Protein AF-A0A355D5R6-F1 (afdb_monomer)

Structure (mmCIF, N/CA/C/O backbone):
data_AF-A0A355D5R6-F1
#
_entry.id   AF-A0A355D5R6-F1
#
loop_
_atom_site.group_PDB
_atom_site.id
_atom_site.type_symbol
_atom_site.label_atom_id
_atom_site.label_alt_id
_atom_site.label_comp_id
_atom_site.label_asym_id
_atom_site.label_entity_id
_atom_site.label_seq_id
_atom_site.pdbx_PDB_ins_code
_atom_site.Cartn_x
_atom_site.Cartn_y
_atom_site.Cartn_z
_atom_site.occupancy
_atom_site.B_iso_or_equiv
_atom_site.auth_seq_id
_atom_site.auth_comp_id
_atom_site.auth_asym_id
_atom_site.auth_atom_id
_atom_site.pdbx_PDB_model_num
ATOM 1 N N . ARG A 1 1 ? 13.062 9.343 1.919 1.00 81.81 1 ARG A N 1
ATOM 2 C CA . ARG A 1 1 ? 11.956 8.547 2.512 1.00 81.81 1 ARG A CA 1
ATOM 3 C C . ARG A 1 1 ? 11.073 9.382 3.440 1.00 81.81 1 ARG A C 1
ATOM 5 O O . ARG A 1 1 ? 9.939 9.628 3.069 1.00 81.81 1 ARG A O 1
ATOM 12 N N . ARG A 1 2 ? 11.574 9.912 4.569 1.00 88.44 2 ARG A N 1
ATOM 13 C CA . ARG A 1 2 ? 10.760 10.711 5.517 1.00 88.44 2 ARG A CA 1
ATOM 14 C C . ARG A 1 2 ? 10.114 11.976 4.930 1.00 88.44 2 ARG A C 1
ATOM 16 O O . ARG A 1 2 ? 9.012 12.329 5.323 1.00 88.44 2 ARG A O 1
ATOM 23 N N . GLU A 1 3 ? 10.779 12.663 4.006 1.00 92.12 3 GLU A N 1
ATOM 24 C CA . GLU A 1 3 ? 10.185 13.825 3.328 1.00 92.12 3 GLU A CA 1
ATOM 25 C C . GLU A 1 3 ? 9.022 13.423 2.412 1.00 92.12 3 GLU A C 1
ATOM 27 O O . GLU A 1 3 ? 7.934 13.975 2.527 1.00 92.12 3 GLU A O 1
ATOM 32 N N . ILE A 1 4 ? 9.230 12.413 1.557 1.00 92.06 4 ILE A N 1
ATOM 33 C CA . ILE A 1 4 ? 8.179 11.867 0.687 1.00 92.06 4 ILE A CA 1
ATOM 34 C C . ILE A 1 4 ? 7.014 11.348 1.535 1.00 92.06 4 ILE A C 1
ATOM 36 O O . ILE A 1 4 ? 5.870 11.638 1.218 1.00 92.06 4 ILE A O 1
ATOM 40 N N . TRP A 1 5 ? 7.299 10.687 2.663 1.00 95.44 5 TRP A N 1
ATOM 41 C CA . TRP A 1 5 ? 6.282 10.277 3.631 1.00 95.44 5 TRP A CA 1
ATOM 42 C C . TRP A 1 5 ? 5.406 11.452 4.072 1.00 95.44 5 TRP A C 1
ATOM 44 O O . TRP A 1 5 ? 4.194 11.407 3.923 1.00 95.44 5 TRP A O 1
ATOM 54 N N . LYS A 1 6 ? 6.006 12.547 4.551 1.00 96.50 6 LYS A N 1
ATOM 55 C CA . LYS A 1 6 ? 5.246 13.737 4.970 1.00 96.50 6 LYS A CA 1
ATOM 56 C C . LYS A 1 6 ? 4.416 14.343 3.838 1.00 96.50 6 LYS A C 1
ATOM 58 O O . LYS A 1 6 ? 3.338 14.863 4.084 1.00 96.50 6 LYS A O 1
ATOM 63 N N . ARG A 1 7 ? 4.924 14.304 2.604 1.00 96.56 7 ARG A N 1
ATOM 64 C CA . ARG A 1 7 ? 4.200 14.810 1.429 1.00 96.56 7 ARG A CA 1
ATOM 65 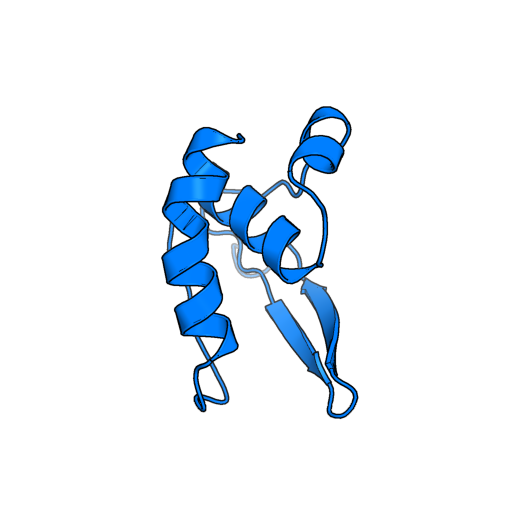C C . ARG A 1 7 ? 3.039 13.907 1.019 1.00 96.56 7 ARG A C 1
ATOM 67 O O . ARG A 1 7 ? 2.079 14.404 0.446 1.00 96.56 7 ARG A O 1
ATOM 74 N N . LEU A 1 8 ? 3.147 12.609 1.288 1.00 96.88 8 LEU A N 1
ATOM 75 C CA . LEU A 1 8 ? 2.164 11.599 0.908 1.00 96.88 8 LEU A CA 1
ATOM 76 C C . LEU A 1 8 ? 1.102 11.375 1.992 1.00 96.88 8 LEU A C 1
ATOM 78 O O . LEU A 1 8 ? 0.012 10.921 1.676 1.00 96.88 8 LEU A O 1
ATOM 82 N N . GLU A 1 9 ? 1.393 11.735 3.243 1.00 97.38 9 GLU A N 1
ATOM 83 C CA . GLU A 1 9 ? 0.486 11.603 4.389 1.00 97.38 9 GLU A CA 1
ATOM 84 C C . GLU A 1 9 ? -0.899 12.247 4.175 1.00 97.38 9 GLU A C 1
ATOM 86 O O . GLU A 1 9 ? -1.884 11.571 4.467 1.00 97.38 9 GLU A O 1
ATOM 91 N N . PRO A 1 10 ? -1.039 13.466 3.608 1.00 98.12 10 PRO A N 1
ATOM 92 C CA . PRO A 1 10 ? -2.359 14.022 3.305 1.00 98.12 10 PRO A CA 1
ATOM 93 C C . PRO A 1 10 ? -3.148 13.151 2.322 1.00 98.12 10 PRO A C 1
ATOM 95 O O . PRO A 1 10 ? -4.280 12.788 2.605 1.00 98.12 10 PRO A O 1
ATOM 98 N N . PHE A 1 11 ? -2.511 12.731 1.224 1.00 97.69 11 PHE A N 1
ATOM 99 C CA . PHE A 1 11 ? -3.135 11.848 0.238 1.00 97.69 11 PHE A CA 1
ATOM 100 C C . PHE A 1 11 ? -3.512 10.494 0.847 1.00 97.69 11 PHE A C 1
ATOM 102 O O . PHE A 1 11 ? -4.600 9.988 0.604 1.00 97.69 11 PHE A O 1
ATOM 109 N N . TYR A 1 12 ? -2.635 9.909 1.664 1.00 97.81 12 TYR A N 1
ATOM 110 C CA . TYR A 1 12 ? -2.942 8.683 2.393 1.00 97.81 12 TYR A CA 1
ATOM 111 C C . TYR A 1 12 ? -4.190 8.856 3.267 1.00 97.81 12 TYR A C 1
ATOM 113 O O . TYR A 1 12 ? -5.081 8.015 3.199 1.00 97.81 12 TYR A O 1
ATOM 121 N N . ASN A 1 13 ? -4.284 9.947 4.030 1.00 97.75 13 ASN A N 1
ATOM 122 C CA . ASN A 1 13 ? -5.455 10.219 4.861 1.00 97.75 13 ASN A CA 1
ATOM 123 C C . ASN A 1 13 ? -6.728 10.356 4.019 1.00 97.75 13 ASN A C 1
ATOM 125 O O . ASN A 1 13 ? -7.732 9.758 4.389 1.00 97.75 13 ASN A O 1
ATOM 129 N N . ASP A 1 14 ? -6.665 11.049 2.877 1.00 97.75 14 ASP A N 1
ATOM 130 C CA . ASP A 1 14 ? -7.802 11.188 1.961 1.00 97.75 14 ASP A CA 1
ATOM 131 C C . ASP A 1 14 ? -8.300 9.817 1.474 1.00 97.75 14 ASP A C 1
ATOM 133 O O . ASP A 1 14 ? -9.496 9.538 1.551 1.00 97.75 14 ASP A O 1
ATOM 137 N N . ILE A 1 15 ? -7.387 8.927 1.050 1.00 96.69 15 ILE A N 1
ATOM 138 C CA . ILE A 1 15 ? -7.741 7.562 0.619 1.00 96.69 15 ILE A CA 1
ATOM 139 C C . ILE A 1 15 ? -8.339 6.757 1.778 1.00 96.69 15 ILE A C 1
ATOM 141 O O . ILE A 1 15 ? -9.322 6.054 1.579 1.00 96.69 15 ILE A O 1
ATOM 145 N N . MET A 1 16 ? -7.770 6.850 2.985 1.00 94.88 16 MET A N 1
ATOM 146 C CA . MET A 1 16 ? -8.263 6.099 4.150 1.00 94.88 16 MET A CA 1
ATOM 147 C C . MET A 1 16 ? -9.584 6.637 4.711 1.00 94.88 16 MET A C 1
ATOM 149 O O . MET A 1 16 ? -10.248 5.925 5.457 1.00 94.88 16 MET A O 1
ATOM 153 N N . SER A 1 17 ? -9.953 7.878 4.391 1.00 96.12 17 SER A N 1
ATOM 154 C CA . SER A 1 17 ? -11.247 8.469 4.750 1.00 96.12 17 SER A CA 1
ATOM 155 C C . SER A 1 17 ? -12.300 8.378 3.647 1.00 96.12 17 SER A C 1
ATOM 157 O O . SER A 1 17 ? -13.406 8.873 3.846 1.00 96.12 17 SER A O 1
ATOM 159 N N . SER A 1 18 ? -11.957 7.824 2.481 1.00 95.62 18 SER A N 1
ATOM 160 C CA . SER A 1 18 ? -12.907 7.701 1.379 1.00 95.62 18 SER A CA 1
ATOM 161 C C . SER A 1 18 ? -13.930 6.599 1.660 1.00 95.62 18 SER A C 1
ATOM 163 O O . SER A 1 18 ? -13.575 5.530 2.150 1.00 95.62 18 SER A O 1
ATOM 165 N N . ASP A 1 19 ? -15.183 6.852 1.282 1.00 95.44 19 ASP A N 1
ATOM 166 C CA . ASP A 1 19 ? -16.262 5.857 1.270 1.00 95.44 19 ASP A CA 1
ATOM 167 C C . ASP A 1 19 ? -16.272 5.020 -0.033 1.00 95.44 19 ASP A C 1
ATOM 169 O O . ASP A 1 19 ? -17.141 4.167 -0.225 1.00 95.44 19 ASP A O 1
ATOM 173 N N . ASP A 1 20 ? -15.335 5.266 -0.959 1.00 96.69 20 ASP A N 1
ATOM 174 C CA . ASP A 1 20 ? -15.223 4.515 -2.212 1.00 96.69 20 ASP A CA 1
ATOM 175 C C . ASP A 1 20 ? -14.777 3.066 -1.960 1.00 96.69 20 ASP A C 1
ATOM 177 O O . ASP A 1 20 ? -13.684 2.811 -1.454 1.00 96.69 20 ASP A O 1
ATOM 181 N N . GLU A 1 21 ? -15.570 2.094 -2.421 1.00 94.44 21 GLU A N 1
ATOM 182 C CA . GLU A 1 21 ? -15.231 0.667 -2.286 1.00 94.44 21 GLU A CA 1
ATOM 183 C C . GLU A 1 21 ? -13.965 0.268 -3.064 1.00 94.44 21 GLU A C 1
ATOM 185 O O . GLU A 1 21 ? -13.233 -0.635 -2.662 1.00 94.44 21 GLU A O 1
ATOM 190 N N . ASN A 1 22 ? -13.721 0.898 -4.219 1.00 96.81 22 ASN A N 1
ATOM 191 C CA . ASN A 1 22 ? -12.621 0.551 -5.117 1.00 96.81 22 ASN A CA 1
ATOM 192 C C . ASN A 1 22 ? -11.875 1.808 -5.563 1.00 96.81 22 ASN A C 1
ATOM 194 O O . ASN A 1 22 ? -12.437 2.667 -6.239 1.00 96.81 22 ASN A O 1
ATOM 198 N N . ILE A 1 23 ? -10.579 1.868 -5.259 1.00 97.81 23 ILE A N 1
ATOM 199 C CA . ILE A 1 23 ? -9.718 3.011 -5.574 1.00 97.81 23 ILE A CA 1
ATOM 200 C C . ILE A 1 23 ? -8.545 2.533 -6.431 1.00 97.81 23 ILE A C 1
ATOM 202 O O . ILE A 1 23 ? -7.830 1.598 -6.070 1.00 97.81 23 ILE A O 1
ATOM 206 N N . ILE A 1 24 ? -8.319 3.199 -7.567 1.00 97.88 24 ILE A N 1
ATOM 207 C CA . ILE A 1 24 ? -7.158 2.957 -8.431 1.00 97.88 24 ILE A CA 1
ATOM 208 C C . ILE A 1 24 ? -6.153 4.088 -8.232 1.00 97.88 24 ILE A C 1
ATOM 210 O O . ILE A 1 24 ? -6.437 5.246 -8.531 1.00 97.88 24 ILE A O 1
ATOM 214 N N . ILE A 1 25 ? -4.950 3.738 -7.775 1.00 97.50 25 ILE A N 1
ATOM 215 C CA . ILE A 1 25 ? -3.845 4.680 -7.589 1.00 97.50 25 ILE A CA 1
ATOM 216 C C . ILE A 1 25 ? -2.795 4.423 -8.669 1.00 97.50 25 ILE A C 1
ATOM 218 O O . ILE A 1 25 ? -2.236 3.331 -8.759 1.00 97.50 25 ILE A O 1
ATOM 222 N N . VAL A 1 26 ? -2.503 5.446 -9.473 1.00 97.38 26 VAL A N 1
ATOM 223 C CA . VAL A 1 26 ? -1.449 5.412 -10.496 1.00 97.38 26 VAL A CA 1
ATOM 224 C C . VAL A 1 26 ? -0.390 6.443 -10.135 1.00 97.38 26 VAL A C 1
ATOM 226 O O . VAL A 1 26 ? -0.689 7.626 -9.989 1.00 97.38 26 VAL A O 1
ATOM 229 N N . SER A 1 27 ? 0.850 5.994 -9.956 1.00 95.75 27 SER A N 1
ATOM 230 C CA . SER A 1 27 ? 1.969 6.858 -9.577 1.00 95.75 27 SER A CA 1
ATOM 231 C C . SER A 1 27 ? 3.312 6.204 -9.932 1.00 95.75 27 SER A C 1
ATOM 233 O O . SER A 1 27 ? 3.364 5.196 -10.637 1.00 95.75 27 SER A O 1
ATOM 235 N N . HIS A 1 28 ? 4.408 6.789 -9.457 1.00 93.50 28 HIS A N 1
ATOM 236 C CA . HIS A 1 28 ? 5.765 6.278 -9.623 1.00 93.50 28 HIS A CA 1
ATOM 237 C C . HIS A 1 28 ? 6.106 5.220 -8.567 1.00 93.50 28 HIS A C 1
ATOM 239 O O . HIS A 1 28 ? 5.586 5.247 -7.452 1.00 9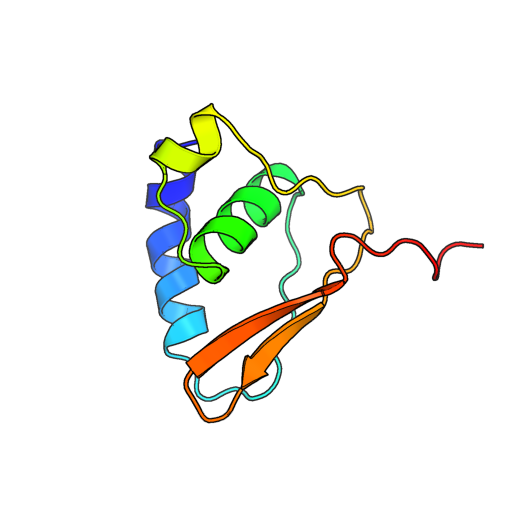3.50 28 HIS A O 1
ATOM 245 N N . GLY A 1 29 ? 6.998 4.285 -8.910 1.00 91.88 29 GLY A N 1
ATOM 246 C CA . GLY A 1 29 ? 7.321 3.136 -8.054 1.00 91.88 29 GLY A CA 1
ATOM 247 C C . GLY A 1 29 ? 7.922 3.507 -6.695 1.00 91.88 29 GLY A C 1
ATOM 248 O O . GLY A 1 29 ? 7.592 2.883 -5.693 1.00 91.88 29 GLY A O 1
ATOM 249 N N . ASP A 1 30 ? 8.744 4.554 -6.640 1.00 90.19 30 ASP A N 1
ATOM 250 C CA . ASP A 1 30 ? 9.344 5.084 -5.407 1.00 90.19 30 ASP A CA 1
ATOM 251 C C . ASP A 1 30 ? 8.316 5.720 -4.456 1.00 90.19 30 ASP A C 1
ATOM 253 O O . ASP A 1 30 ? 8.457 5.668 -3.235 1.00 90.19 30 ASP A O 1
ATOM 257 N N . THR A 1 31 ? 7.263 6.310 -5.015 1.00 94.06 31 THR A N 1
ATOM 258 C CA . THR A 1 31 ? 6.157 6.901 -4.259 1.00 94.06 31 THR A CA 1
ATOM 259 C C . THR A 1 31 ? 5.178 5.818 -3.814 1.00 94.06 31 THR A C 1
ATOM 261 O O . THR A 1 31 ? 4.761 5.799 -2.654 1.00 94.06 31 THR A O 1
ATOM 264 N N . LEU A 1 32 ? 4.859 4.874 -4.706 1.00 95.88 32 LEU A N 1
ATOM 265 C CA . LEU A 1 32 ? 4.002 3.731 -4.399 1.00 95.88 32 LEU A CA 1
ATOM 266 C C . LEU A 1 32 ? 4.615 2.828 -3.329 1.00 95.88 32 LEU A C 1
ATOM 268 O O . LEU A 1 32 ? 3.879 2.368 -2.467 1.00 95.88 32 LEU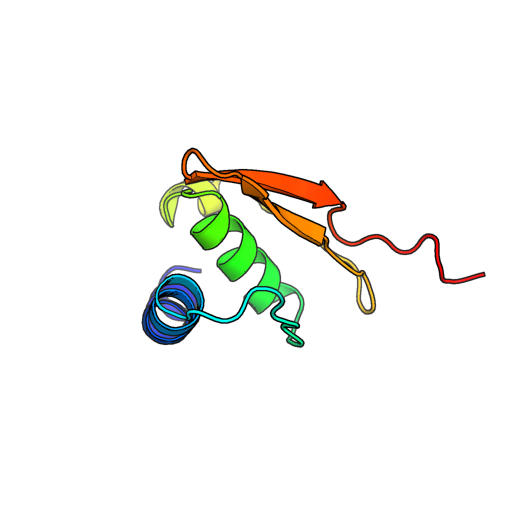 A O 1
ATOM 272 N N . SER A 1 33 ? 5.932 2.601 -3.312 1.00 94.75 33 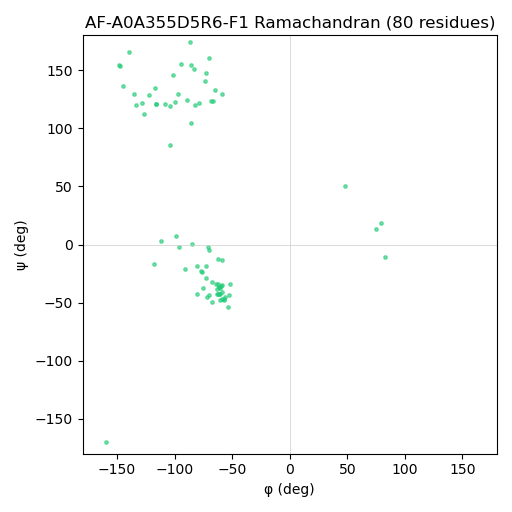SER A N 1
ATOM 273 C CA . SER A 1 33 ? 6.551 1.775 -2.264 1.00 94.75 33 SER A CA 1
ATOM 274 C C . SER A 1 33 ? 6.346 2.364 -0.863 1.00 94.75 33 SER A C 1
ATOM 276 O O . SER A 1 33 ? 6.071 1.628 0.087 1.00 94.75 33 SER A O 1
ATOM 278 N N . ILE A 1 34 ? 6.381 3.695 -0.740 1.00 95.94 34 ILE A N 1
ATOM 279 C CA . ILE A 1 34 ? 6.097 4.410 0.511 1.00 95.94 34 ILE A CA 1
ATOM 280 C C . ILE A 1 34 ? 4.604 4.357 0.847 1.00 95.94 34 ILE A C 1
ATOM 282 O O . ILE A 1 34 ? 4.266 4.054 1.991 1.00 95.94 34 ILE A O 1
ATOM 286 N N . PHE A 1 35 ? 3.715 4.596 -0.126 1.00 96.88 35 PHE A N 1
ATOM 287 C CA . PHE A 1 35 ? 2.269 4.450 0.082 1.00 96.88 35 PHE A CA 1
ATOM 288 C C . PHE A 1 35 ? 1.924 3.043 0.573 1.00 96.88 35 PHE A C 1
ATOM 290 O O . PHE A 1 35 ? 1.188 2.876 1.539 1.00 96.88 35 PHE A O 1
ATOM 297 N N . ASN A 1 36 ? 2.506 2.023 -0.055 1.00 96.75 36 ASN A N 1
ATOM 298 C CA . ASN A 1 36 ? 2.253 0.632 0.277 1.00 96.75 36 ASN A CA 1
ATOM 299 C C . ASN A 1 36 ? 2.641 0.318 1.727 1.00 96.75 36 ASN A C 1
ATOM 301 O O . ASN A 1 36 ? 1.945 -0.429 2.413 1.00 96.75 36 ASN A O 1
ATOM 305 N N . ALA A 1 37 ? 3.733 0.919 2.203 1.00 96.12 37 ALA A N 1
ATOM 306 C CA . ALA A 1 37 ? 4.193 0.785 3.576 1.00 96.12 37 ALA A CA 1
ATOM 307 C C . ALA A 1 37 ? 3.274 1.501 4.572 1.00 96.12 37 ALA A C 1
ATOM 309 O O . ALA A 1 37 ? 2.930 0.917 5.599 1.00 96.12 37 ALA A O 1
ATOM 310 N N . MET A 1 38 ? 2.836 2.727 4.252 1.00 96.69 38 MET A N 1
ATOM 311 C CA . MET A 1 38 ? 1.819 3.448 5.031 1.00 96.69 38 MET A CA 1
ATOM 312 C C . MET A 1 38 ? 0.536 2.631 5.142 1.00 96.69 38 MET A C 1
ATOM 314 O O . MET A 1 38 ? 0.006 2.442 6.234 1.00 96.69 38 MET A O 1
ATOM 318 N N . TRP A 1 39 ? 0.070 2.102 4.010 1.00 97.00 39 TRP A N 1
ATOM 319 C CA . TRP A 1 39 ? -1.128 1.288 3.946 1.00 97.00 39 TRP A CA 1
ATOM 320 C C . TRP A 1 39 ? -0.986 0.031 4.798 1.00 97.00 39 TRP A C 1
ATOM 322 O O . TRP A 1 39 ? -1.870 -0.258 5.590 1.00 97.00 39 TRP A O 1
ATOM 332 N N . LEU A 1 40 ? 0.156 -0.656 4.768 1.00 95.50 40 LEU A N 1
ATOM 333 C CA . LEU A 1 40 ? 0.397 -1.819 5.628 1.00 95.50 40 LEU A CA 1
ATOM 334 C C . LEU A 1 40 ? 0.557 -1.469 7.127 1.00 95.50 40 LEU A C 1
ATOM 336 O O . LEU A 1 40 ? 0.676 -2.368 7.956 1.00 95.50 40 LEU A O 1
ATOM 340 N N . GLY A 1 41 ? 0.558 -0.183 7.493 1.00 94.81 41 GLY A N 1
ATOM 341 C CA . GLY A 1 41 ? 0.720 0.278 8.874 1.00 94.81 41 GLY A CA 1
ATOM 342 C C . GLY A 1 41 ? 2.170 0.269 9.364 1.00 94.81 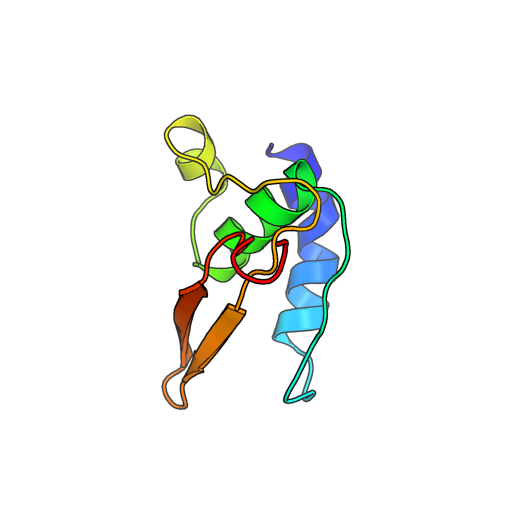41 GLY A C 1
ATOM 343 O O . GLY A 1 41 ? 2.409 0.297 10.573 1.00 94.81 41 GLY A O 1
ATOM 344 N N . LEU A 1 42 ? 3.142 0.221 8.447 1.00 94.81 42 LEU A N 1
ATOM 345 C CA . LEU A 1 42 ? 4.557 0.359 8.784 1.00 94.81 42 LEU A CA 1
ATOM 346 C C . LEU A 1 42 ? 4.870 1.793 9.212 1.00 94.81 42 LEU A C 1
ATOM 348 O O . LEU A 1 42 ? 4.146 2.741 8.909 1.00 94.81 42 LEU A O 1
ATOM 352 N N . LYS A 1 43 ? 5.988 1.963 9.909 1.00 93.69 43 LYS A N 1
ATOM 353 C CA . LYS A 1 43 ? 6.524 3.268 10.285 1.00 93.69 43 LYS A CA 1
ATOM 354 C C . LYS A 1 43 ? 7.563 3.725 9.260 1.00 93.69 43 LYS A C 1
ATOM 356 O O . LYS A 1 43 ? 8.225 2.894 8.637 1.00 93.69 43 LYS A O 1
ATOM 361 N N . PRO A 1 44 ? 7.800 5.044 9.136 1.00 92.12 44 PRO A N 1
ATOM 362 C CA . PRO A 1 44 ? 8.844 5.569 8.258 1.00 92.12 44 PRO A CA 1
ATOM 363 C C . PRO A 1 44 ? 10.219 4.933 8.497 1.00 92.12 44 PRO A C 1
ATOM 365 O O . PRO A 1 44 ? 10.986 4.767 7.552 1.00 92.12 44 PRO A O 1
ATOM 368 N N . ASP A 1 45 ? 10.525 4.595 9.753 1.00 93.06 45 ASP A N 1
ATOM 369 C CA . ASP A 1 45 ? 11.822 4.046 10.145 1.00 93.06 45 ASP A CA 1
ATOM 370 C C . ASP A 1 45 ? 11.995 2.571 9.759 1.00 93.06 45 ASP A C 1
ATOM 372 O O . ASP A 1 45 ? 13.129 2.135 9.553 1.00 93.06 45 ASP A O 1
ATOM 376 N N . ASP A 1 46 ? 10.900 1.822 9.583 1.00 93.56 46 ASP A N 1
ATOM 377 C CA . ASP A 1 46 ? 10.952 0.436 9.099 1.00 93.56 46 ASP A CA 1
ATOM 378 C C . ASP A 1 46 ? 11.541 0.393 7.678 1.00 93.56 46 ASP A C 1
ATOM 380 O O . ASP A 1 46 ? 12.335 -0.488 7.343 1.00 93.56 46 ASP A O 1
ATOM 384 N N . LEU A 1 47 ? 11.268 1.432 6.878 1.00 91.62 47 LEU A N 1
ATOM 385 C CA . LEU A 1 47 ? 11.764 1.583 5.506 1.00 91.62 47 LEU A CA 1
ATOM 386 C C . LEU A 1 47 ? 13.264 1.880 5.390 1.00 91.62 47 LEU A C 1
ATOM 388 O O . LEU A 1 47 ? 13.790 2.007 4.281 1.00 91.62 47 LEU A O 1
ATOM 392 N N . ASN A 1 48 ? 13.965 2.023 6.514 1.00 91.19 48 ASN A N 1
ATOM 393 C CA . ASN A 1 48 ? 15.424 2.051 6.510 1.00 91.19 48 ASN A CA 1
ATOM 394 C C . ASN A 1 48 ? 16.015 0.642 6.352 1.00 91.19 48 ASN A C 1
ATOM 396 O O . ASN A 1 48 ? 17.152 0.514 5.906 1.00 91.19 48 ASN A O 1
ATOM 400 N N . ASN A 1 49 ? 15.247 -0.397 6.702 1.00 92.81 49 ASN A N 1
ATOM 401 C CA . ASN A 1 49 ? 15.707 -1.786 6.743 1.00 92.81 49 ASN A CA 1
ATOM 402 C C . ASN A 1 49 ? 14.949 -2.705 5.773 1.00 92.81 49 ASN A C 1
ATOM 404 O O . ASN A 1 49 ? 15.428 -3.798 5.476 1.00 92.81 49 ASN A O 1
ATOM 408 N N . CYS A 1 50 ? 13.782 -2.290 5.278 1.00 90.88 50 CYS A N 1
ATOM 409 C CA . CYS A 1 50 ? 13.013 -3.027 4.280 1.00 90.88 50 CYS A CA 1
ATOM 410 C C . CYS A 1 50 ? 12.404 -2.095 3.225 1.00 90.88 50 CYS A C 1
ATOM 412 O O . CYS A 1 50 ? 12.367 -0.877 3.387 1.00 90.88 50 CYS A O 1
ATOM 414 N N . ASP A 1 51 ? 11.9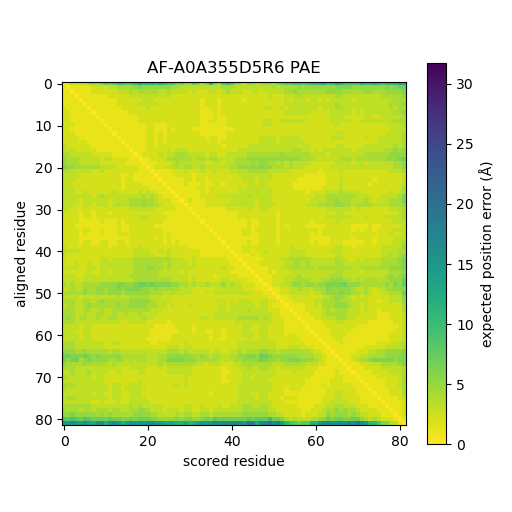39 -2.672 2.117 1.00 90.25 51 ASP A N 1
ATOM 415 C CA . ASP A 1 51 ? 11.223 -1.932 1.082 1.00 90.25 51 ASP A CA 1
ATOM 416 C C . ASP A 1 51 ? 10.172 -2.818 0.408 1.00 90.25 51 ASP A C 1
ATOM 418 O O . ASP A 1 51 ? 10.315 -4.043 0.353 1.00 90.25 51 ASP A O 1
ATOM 422 N N . LEU A 1 52 ? 9.129 -2.189 -0.130 1.00 93.44 52 LEU A N 1
ATOM 423 C CA . LEU A 1 52 ? 8.094 -2.840 -0.929 1.00 93.44 52 LEU A CA 1
ATOM 424 C C . LEU A 1 52 ? 8.339 -2.498 -2.396 1.00 93.44 52 LEU A C 1
ATOM 426 O O . LEU A 1 52 ? 7.807 -1.527 -2.931 1.00 93.44 52 LEU A O 1
ATOM 430 N N . PHE A 1 53 ? 9.201 -3.288 -3.028 1.00 92.31 53 PHE A N 1
ATOM 431 C CA . PHE A 1 53 ? 9.646 -3.049 -4.394 1.00 92.31 53 PHE A CA 1
ATOM 432 C C . PHE A 1 53 ? 8.557 -3.352 -5.434 1.00 92.31 53 PHE A C 1
ATOM 434 O O . PHE A 1 53 ? 7.770 -4.289 -5.282 1.00 92.31 53 PHE A O 1
ATOM 441 N N . GLY A 1 54 ? 8.571 -2.594 -6.532 1.00 93.19 54 GLY A N 1
ATOM 442 C CA . GLY A 1 54 ? 7.760 -2.877 -7.704 1.00 93.19 54 GLY A CA 1
ATOM 443 C C . GLY A 1 54 ? 8.411 -2.451 -9.017 1.00 93.19 54 GLY A C 1
ATOM 444 O O . GLY A 1 54 ? 9.236 -1.541 -9.064 1.00 93.19 54 GLY A O 1
ATOM 445 N N . PHE A 1 55 ? 8.017 -3.125 -10.092 1.00 94.88 55 PHE A N 1
ATOM 446 C CA . PHE A 1 55 ? 8.396 -2.842 -11.469 1.00 94.88 55 PHE A CA 1
ATOM 447 C C . PHE A 1 55 ? 7.485 -1.785 -12.100 1.00 94.88 55 PHE A C 1
ATOM 449 O O . PHE A 1 55 ? 6.316 -1.642 -11.734 1.00 94.88 55 PHE A O 1
ATOM 456 N N . ALA A 1 56 ? 8.009 -1.071 -13.097 1.00 95.06 56 ALA A N 1
ATOM 457 C CA . ALA A 1 56 ? 7.198 -0.194 -13.934 1.00 95.06 56 ALA A CA 1
ATOM 458 C C . ALA A 1 56 ? 6.094 -1.004 -14.632 1.00 95.06 56 ALA A C 1
ATOM 460 O O . ALA A 1 56 ? 6.367 -2.045 -15.225 1.00 95.06 56 ALA A O 1
ATOM 461 N N . GLY A 1 57 ? 4.853 -0.526 -14.534 1.00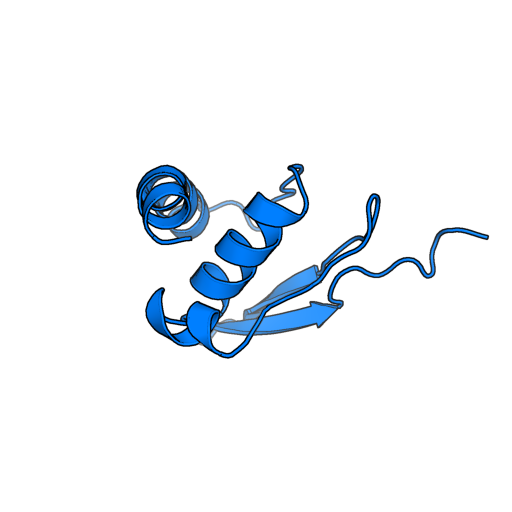 94.94 57 GLY A N 1
ATOM 462 C CA . GLY A 1 57 ? 3.667 -1.249 -14.995 1.00 94.94 57 GLY A CA 1
ATOM 463 C C . GLY A 1 57 ? 3.131 -2.287 -14.001 1.00 94.94 57 GLY A C 1
ATOM 464 O O . GLY A 1 57 ? 2.018 -2.763 -14.183 1.00 94.94 57 GLY A O 1
ATOM 465 N N . GLY A 1 58 ? 3.838 -2.629 -12.925 1.00 96.75 58 GLY A N 1
ATOM 466 C CA . GLY A 1 58 ? 3.359 -3.654 -11.996 1.00 96.75 58 GLY A CA 1
ATOM 467 C C . GLY A 1 58 ? 2.075 -3.247 -11.281 1.00 96.75 58 GLY A C 1
ATOM 468 O O . GLY A 1 58 ? 1.981 -2.148 -10.735 1.00 96.75 58 GLY A O 1
ATOM 469 N N . VAL A 1 59 ? 1.100 -4.156 -11.243 1.00 97.38 59 VAL A N 1
ATOM 470 C CA . VAL A 1 59 ? -0.204 -3.918 -10.614 1.00 97.38 59 VAL A CA 1
ATOM 471 C C . VAL A 1 59 ? -0.224 -4.551 -9.229 1.00 97.38 59 VAL A C 1
ATOM 473 O O . VAL A 1 59 ? -0.011 -5.750 -9.069 1.00 97.38 59 VAL A O 1
ATOM 476 N N . SER A 1 60 ? -0.483 -3.747 -8.204 1.00 97.88 60 SER A N 1
ATOM 477 C CA . SER A 1 60 ? -0.648 -4.245 -6.836 1.00 97.88 60 SER A CA 1
ATOM 478 C C . SER A 1 60 ? -2.130 -4.318 -6.474 1.00 97.88 60 SER A C 1
ATOM 480 O O . SER A 1 60 ? -2.908 -3.481 -6.921 1.00 97.88 60 SER A O 1
ATOM 482 N N . HIS A 1 61 ? -2.523 -5.312 -5.674 1.00 97.75 61 HIS A N 1
ATOM 483 C CA . HIS A 1 61 ? -3.908 -5.493 -5.230 1.00 97.75 61 HIS A CA 1
ATOM 484 C C . HIS A 1 61 ? -3.974 -5.59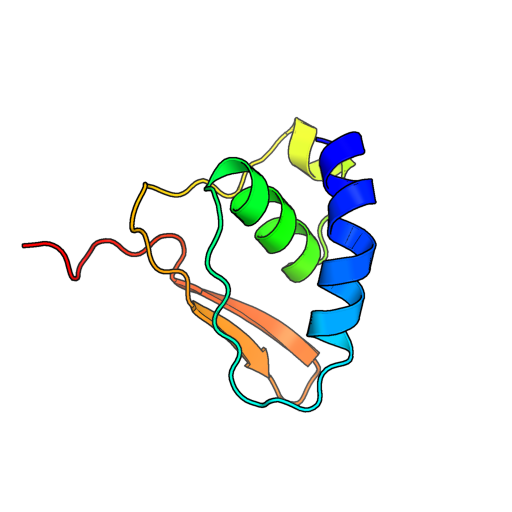9 -3.708 1.00 97.75 61 HIS A C 1
ATOM 486 O O . HIS A 1 61 ? -3.433 -6.537 -3.111 1.00 97.75 61 HIS A O 1
ATOM 492 N N . PHE A 1 62 ? -4.576 -4.581 -3.103 1.00 97.69 62 PHE A N 1
ATOM 493 C CA . PHE A 1 62 ? -4.618 -4.324 -1.670 1.00 97.69 62 PHE A CA 1
ATOM 494 C C . PHE A 1 62 ? -6.082 -4.388 -1.224 1.00 97.69 62 PHE A C 1
ATOM 496 O O . PHE A 1 62 ? -6.946 -3.865 -1.920 1.00 97.69 62 PHE A O 1
ATOM 503 N N . ILE A 1 63 ? -6.360 -5.069 -0.112 1.00 97.25 63 ILE A N 1
ATOM 504 C CA . ILE A 1 63 ? -7.717 -5.287 0.411 1.00 97.25 63 ILE A CA 1
ATOM 505 C C . ILE A 1 63 ? -7.729 -5.028 1.915 1.00 97.25 63 ILE A C 1
ATOM 507 O O . ILE A 1 63 ? -6.919 -5.612 2.637 1.00 97.25 63 ILE A O 1
ATOM 511 N N . GLU A 1 64 ? -8.661 -4.208 2.385 1.00 95.88 64 GLU A N 1
ATOM 512 C CA . GLU A 1 64 ? -9.044 -4.149 3.796 1.00 95.88 64 GLU A CA 1
ATOM 513 C C . GLU A 1 64 ? -10.303 -5.007 3.991 1.00 95.88 64 GLU A C 1
ATOM 515 O O . GLU A 1 64 ? -11.225 -4.924 3.184 1.00 95.88 64 GLU A O 1
ATOM 520 N N . ASP A 1 65 ? -10.303 -5.911 4.974 1.00 93.69 65 ASP A N 1
ATOM 521 C CA . ASP A 1 65 ? -11.489 -6.718 5.292 1.00 93.69 65 ASP A CA 1
ATOM 522 C C . ASP A 1 65 ? -12.434 -6.006 6.274 1.00 93.69 65 ASP A C 1
ATOM 524 O O . ASP A 1 65 ? -12.090 -4.969 6.838 1.00 93.69 65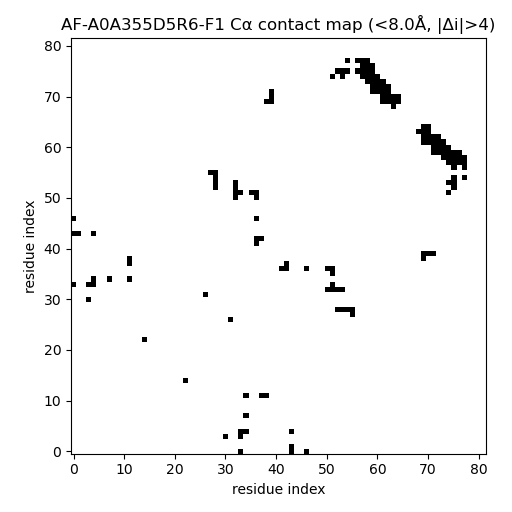 ASP A O 1
ATOM 528 N N . ASP A 1 66 ? -13.603 -6.598 6.532 1.00 93.00 66 ASP A N 1
ATOM 529 C CA . ASP A 1 66 ? -14.631 -6.040 7.429 1.00 93.00 66 ASP A CA 1
ATOM 530 C C . ASP A 1 66 ? -14.150 -5.806 8.879 1.00 93.00 66 ASP A C 1
ATOM 532 O O . ASP A 1 66 ? -14.827 -5.140 9.661 1.00 93.00 66 ASP A O 1
ATOM 536 N N . ASN A 1 67 ? -12.989 -6.354 9.267 1.00 95.06 67 ASN A N 1
ATOM 537 C CA . ASN A 1 67 ? -12.374 -6.148 10.582 1.00 95.06 67 ASN A CA 1
ATOM 538 C C . ASN A 1 67 ? -11.263 -5.082 10.556 1.00 95.06 67 ASN A C 1
ATOM 540 O O . ASN A 1 67 ? -10.531 -4.940 11.539 1.00 95.06 67 ASN A O 1
ATOM 544 N N . GLY A 1 68 ? -11.084 -4.376 9.437 1.00 92.12 68 GLY A N 1
ATOM 545 C CA . GLY A 1 68 ? -10.002 -3.414 9.235 1.00 92.12 68 GLY A CA 1
ATOM 546 C C . GLY A 1 68 ? -8.641 -4.069 8.980 1.00 92.12 68 GLY A C 1
ATOM 547 O O . GLY A 1 68 ? -7.602 -3.409 9.072 1.00 92.12 68 GLY A O 1
ATOM 548 N N . LYS A 1 69 ? -8.584 -5.380 8.699 1.00 95.31 69 LYS A N 1
ATOM 549 C CA . LYS A 1 69 ? -7.310 -6.053 8.429 1.00 95.31 69 LYS A CA 1
ATOM 550 C C . LYS A 1 69 ? -6.868 -5.768 7.002 1.00 95.31 69 LYS A C 1
ATOM 552 O O . LYS A 1 69 ? -7.514 -6.165 6.037 1.00 95.31 69 LYS A O 1
ATOM 557 N N . ARG A 1 70 ? -5.678 -5.191 6.881 1.00 96.25 70 ARG A N 1
ATOM 558 C CA . ARG A 1 70 ? -5.057 -4.839 5.604 1.00 96.25 70 ARG A CA 1
ATOM 559 C C . ARG A 1 70 ? -4.210 -5.979 5.043 1.00 96.25 70 ARG A C 1
ATOM 561 O O . ARG A 1 70 ? -3.309 -6.499 5.703 1.00 96.25 70 ARG A O 1
ATOM 568 N N . ILE A 1 71 ? -4.518 -6.391 3.816 1.00 96.81 71 ILE A N 1
ATOM 569 C CA . ILE A 1 71 ? -3.933 -7.534 3.111 1.00 96.81 71 ILE A CA 1
ATOM 570 C C . ILE A 1 71 ? -3.441 -7.110 1.723 1.00 96.81 71 ILE A C 1
ATOM 572 O O . ILE A 1 71 ? -4.223 -6.717 0.861 1.00 96.81 71 ILE A O 1
ATOM 576 N N . ILE A 1 72 ? -2.150 -7.304 1.458 1.00 96.31 72 ILE A N 1
ATOM 577 C CA . ILE A 1 72 ? -1.592 -7.216 0.103 1.00 96.31 72 ILE A CA 1
ATOM 578 C C . ILE A 1 72 ? -1.754 -8.586 -0.566 1.00 96.31 72 ILE A C 1
ATOM 580 O O . ILE A 1 72 ? -1.034 -9.530 -0.244 1.00 96.31 72 ILE A O 1
ATOM 584 N N . LYS A 1 73 ? -2.715 -8.726 -1.488 1.00 96.94 73 LYS A N 1
ATOM 585 C CA . LYS A 1 73 ? -2.944 -9.976 -2.242 1.00 96.94 73 LYS A CA 1
ATOM 586 C C . LYS A 1 73 ? -1.895 -10.198 -3.321 1.00 96.94 73 LYS A C 1
ATOM 588 O O . LYS A 1 73 ? -1.527 -11.338 -3.592 1.00 96.94 73 LYS A O 1
ATOM 593 N N . ARG A 1 74 ? -1.469 -9.115 -3.969 1.00 96.81 74 ARG A N 1
ATOM 594 C CA . ARG A 1 74 ? -0.429 -9.105 -5.001 1.00 96.81 74 ARG A CA 1
ATOM 595 C C . ARG A 1 74 ? 0.367 -7.816 -4.877 1.00 96.81 74 ARG A C 1
ATOM 597 O O . ARG A 1 74 ? -0.228 -6.753 -4.712 1.00 96.81 74 ARG A O 1
ATOM 604 N N . LEU A 1 75 ? 1.685 -7.912 -4.980 1.00 97.06 75 LEU A N 1
ATOM 605 C CA . LEU A 1 75 ? 2.578 -6.761 -5.005 1.00 97.06 75 LEU A CA 1
ATOM 606 C C . LEU A 1 75 ? 3.284 -6.731 -6.357 1.00 97.06 75 LEU A C 1
ATOM 608 O O . LEU A 1 75 ? 3.967 -7.690 -6.703 1.00 97.06 75 LEU A O 1
ATOM 612 N N . SER A 1 76 ? 3.104 -5.636 -7.097 1.00 96.44 76 SER A N 1
ATOM 613 C CA . SER A 1 76 ? 3.732 -5.400 -8.400 1.00 96.44 76 SER A CA 1
ATOM 614 C C . SER A 1 76 ? 3.615 -6.584 -9.375 1.00 96.44 76 SER A C 1
ATOM 616 O O . SER A 1 76 ? 4.595 -7.046 -9.956 1.00 96.44 76 SER A O 1
ATOM 618 N N . ASP A 1 77 ? 2.396 -7.099 -9.538 1.00 97.06 77 ASP A N 1
ATOM 619 C CA . ASP A 1 77 ? 2.096 -8.201 -10.444 1.00 97.06 77 ASP A CA 1
ATOM 620 C C . ASP A 1 77 ? 2.305 -7.775 -11.900 1.00 97.06 77 ASP A C 1
ATOM 622 O O . ASP A 1 77 ? 1.704 -6.811 -12.377 1.00 97.06 77 ASP A O 1
ATOM 626 N N . MET A 1 78 ? 3.159 -8.523 -12.593 1.00 96.88 78 MET A N 1
ATOM 627 C CA . MET A 1 78 ? 3.501 -8.337 -14.004 1.00 96.88 78 MET A CA 1
ATOM 628 C C . MET A 1 78 ? 2.978 -9.479 -14.880 1.00 96.88 78 MET A C 1
ATOM 630 O O . MET A 1 78 ? 3.225 -9.483 -16.081 1.00 96.88 78 MET A O 1
ATOM 634 N N . SER A 1 79 ? 2.252 -10.450 -14.314 1.00 95.94 79 SER A N 1
ATOM 635 C CA . SER A 1 79 ? 1.815 -11.669 -15.018 1.00 95.94 79 SER A CA 1
ATOM 636 C C . SER A 1 79 ? 0.875 -11.418 -16.203 1.00 95.94 79 SER A C 1
ATOM 638 O O . SER A 1 79 ? 0.641 -12.318 -17.008 1.00 95.94 79 SER A O 1
ATOM 640 N N . TYR A 1 80 ? 0.342 -10.202 -16.326 1.00 94.25 80 TYR A N 1
ATOM 641 C CA . TYR A 1 80 ? -0.483 -9.785 -17.454 1.00 94.25 80 TYR A CA 1
ATOM 642 C C . TYR A 1 80 ? 0.343 -9.390 -18.694 1.00 94.25 80 TYR A C 1
ATOM 644 O O . TYR A 1 80 ? -0.205 -9.353 -19.797 1.00 94.25 80 TYR A O 1
ATOM 652 N N . ILE A 1 81 ? 1.639 -9.102 -18.530 1.00 91.56 81 ILE A N 1
ATOM 653 C CA . ILE A 1 81 ? 2.562 -8.821 -19.633 1.00 91.56 81 ILE A CA 1
ATOM 654 C C . ILE A 1 81 ? 3.038 -10.162 -20.201 1.00 91.56 81 ILE A C 1
ATOM 656 O O . ILE A 1 81 ? 3.600 -10.981 -19.475 1.00 91.56 81 ILE A O 1
ATOM 660 N N . ARG A 1 82 ? 2.765 -10.392 -21.489 1.00 76.69 82 ARG A N 1
ATOM 661 C CA . ARG A 1 82 ? 3.179 -11.586 -22.241 1.00 76.69 82 ARG A CA 1
ATOM 662 C C . ARG A 1 82 ? 4.464 -11.344 -23.014 1.00 76.69 82 ARG A C 1
ATOM 664 O O . ARG A 1 82 ? 4.602 -10.223 -23.552 1.00 76.69 82 ARG A O 1
#

Foldseek 3Di:
DVVLLVVCVVVLVVVVPDPDPDDDDDDDFVSVFSSVCVQQVHDPVVVVVDTQGEDVVFDWDWDQDPVRHIDTPDGRHPVVPD

Solvent-accessible surface area (backbone atoms only — not comparable to full-atom values): 5286 Å² total; per-residue (Å²): 106,68,65,59,48,64,69,42,45,63,59,51,50,52,62,75,69,50,88,68,92,77,82,89,88,85,80,54,57,80,58,46,26,52,50,54,35,53,66,70,67,54,56,76,70,54,57,77,80,48,82,58,76,58,54,92,86,32,47,62,42,74,46,70,47,100,84,69,51,68,42,76,80,38,72,34,44,52,86,85,66,128

Mean predicted aligned error: 2.69 Å

pLDDT: mean 94.83, std 3.32, range [76.69, 98.12]

Sequence (82 aa):
RREIWKRLEPFYNDIMSSDDENIIIVSHGDTLSIFNAMWLGLKPDDLNNCDLFGFAGGVSHFIEDDNGKRIIKRLSDMSYIR

Nearest PDB structures (foldseek):
  5ujm-assembly1_B  TM=2.862E-01  e=6.290E+00  Homo sapiens

Secondary structure (DSSP, 8-state):
-HHHHHHHHHHHHHHHT---S-------HHHHHHHHHHHTT--TTGGGT------TTPEEEEEE-TT--EEEEEEEE-TT--

Radius of gyration: 12.85 Å; Cα contacts (8 Å, |Δi|>4): 77; chains: 1; bounding box: 32×26×33 Å